Protein AF-A0A7X7LEW5-F1 (afdb_monomer_lite)

Secondary structure (DSSP, 8-state):
--HHHHHHHHHHHHHHHHHHHHHHHHHTT-S-HHHHHHHHHHHHHHHHHHHHHHHHHHHHHHTS---GGGHHHHHHHHHHHHHHHHHHHHHHHTTSS-----S---HHHHHHHHHHHHHHHHHTHHHHHHHHHHHHHHHHHTTT-----SSSSSHHHHHHHHTTS----

Structure (mmCIF, N/CA/C/O backbone):
data_AF-A0A7X7LEW5-F1
#
_entry.id   AF-A0A7X7LEW5-F1
#
loop_
_atom_site.group_PDB
_atom_site.id
_atom_site.type_symbol
_atom_site.label_atom_id
_atom_site.label_alt_id
_atom_site.label_comp_id
_atom_site.label_asym_id
_atom_site.label_entity_id
_atom_site.label_seq_id
_atom_site.pdbx_PDB_ins_code
_atom_site.Cartn_x
_atom_site.Cartn_y
_atom_site.Cartn_z
_atom_site.occupancy
_atom_site.B_iso_or_equiv
_atom_site.auth_seq_id
_atom_site.auth_comp_id
_atom_site.auth_asym_id
_atom_site.auth_atom_id
_atom_site.pdbx_PDB_model_num
ATOM 1 N N . MET A 1 1 ? -18.446 -14.745 22.304 1.00 56.78 1 MET A N 1
ATOM 2 C CA . MET A 1 1 ? -17.136 -14.182 21.906 1.00 56.78 1 MET A CA 1
ATOM 3 C C . MET A 1 1 ? -17.377 -12.749 21.447 1.00 56.78 1 MET A C 1
ATOM 5 O O . MET A 1 1 ? -18.235 -12.541 20.600 1.00 56.78 1 MET A O 1
ATOM 9 N N . ASN A 1 2 ? -16.754 -11.757 22.087 1.00 74.00 2 ASN A N 1
ATOM 10 C CA . ASN A 1 2 ? -17.111 -10.347 21.893 1.00 74.00 2 ASN A CA 1
ATOM 11 C C . ASN A 1 2 ? -16.768 -9.880 20.469 1.00 74.00 2 ASN A C 1
ATOM 13 O O . ASN A 1 2 ? -15.662 -10.113 19.989 1.00 74.00 2 ASN A O 1
ATOM 17 N N . CYS A 1 3 ? -17.701 -9.183 19.813 1.00 68.12 3 CYS A N 1
ATOM 18 C CA . CYS A 1 3 ? -17.561 -8.657 18.446 1.00 68.12 3 CYS A CA 1
ATOM 19 C C . CYS A 1 3 ? -16.268 -7.828 18.255 1.00 68.12 3 CYS A C 1
ATOM 21 O O . CYS A 1 3 ? -15.596 -7.922 17.231 1.00 68.12 3 CYS A O 1
ATOM 23 N N . LYS A 1 4 ? -15.842 -7.110 19.304 1.00 69.38 4 LYS A N 1
ATOM 24 C CA . LYS A 1 4 ? -14.561 -6.383 19.372 1.00 69.38 4 LYS A CA 1
ATOM 25 C C . LYS A 1 4 ? -13.341 -7.305 19.229 1.00 69.38 4 LYS A C 1
ATOM 27 O O . LYS A 1 4 ? -12.418 -7.004 18.479 1.00 69.38 4 LYS A O 1
ATOM 32 N N . THR A 1 5 ? -13.346 -8.438 19.930 1.00 74.06 5 THR A N 1
ATOM 33 C CA . THR A 1 5 ? -12.256 -9.424 19.917 1.00 74.06 5 THR A CA 1
ATOM 34 C C . THR A 1 5 ? -12.148 -10.107 18.555 1.00 74.06 5 THR A C 1
ATOM 36 O O . THR A 1 5 ? -11.042 -10.352 18.088 1.00 74.06 5 THR A O 1
ATOM 39 N N . PHE A 1 6 ? -13.278 -10.346 17.880 1.00 80.25 6 PHE A N 1
ATOM 40 C CA . PHE A 1 6 ? -13.295 -10.905 16.525 1.00 80.25 6 PHE A CA 1
ATOM 41 C C . PHE A 1 6 ? -12.597 -9.985 15.510 1.00 80.25 6 PHE A C 1
ATOM 43 O O . PHE A 1 6 ? -11.748 -10.447 14.755 1.00 80.25 6 PHE A O 1
ATOM 50 N N . VAL A 1 7 ? -12.880 -8.676 15.539 1.00 78.44 7 VAL A N 1
ATOM 51 C CA . VAL A 1 7 ? -12.219 -7.702 14.644 1.00 78.44 7 VAL A CA 1
ATOM 52 C C . VAL A 1 7 ? -10.735 -7.579 14.939 1.00 78.44 7 VAL A C 1
ATOM 54 O O . VAL A 1 7 ? -9.936 -7.558 14.008 1.00 78.44 7 VAL A O 1
ATOM 57 N N . GLY A 1 8 ? -10.356 -7.520 16.218 1.00 78.88 8 GLY A N 1
ATOM 58 C CA . GLY A 1 8 ? -8.947 -7.457 16.604 1.00 78.88 8 GLY A CA 1
ATOM 59 C C . GLY A 1 8 ? -8.156 -8.665 16.096 1.00 78.88 8 GLY A C 1
ATOM 60 O O . GLY A 1 8 ? -7.100 -8.496 15.489 1.00 78.88 8 GLY A O 1
ATOM 61 N N . ILE A 1 9 ? -8.700 -9.876 16.272 1.00 83.12 9 ILE A N 1
ATOM 62 C CA . ILE A 1 9 ? -8.096 -11.115 15.763 1.00 83.12 9 ILE A CA 1
ATOM 63 C C . ILE A 1 9 ? -8.029 -11.096 14.232 1.00 83.12 9 ILE A C 1
ATOM 65 O O . ILE A 1 9 ? -6.986 -11.413 13.668 1.00 83.12 9 ILE A O 1
ATOM 69 N N . TYR A 1 10 ? -9.100 -10.677 13.554 1.00 84.81 10 TYR A N 1
ATOM 70 C CA . TYR A 1 10 ? -9.131 -10.579 12.095 1.00 84.81 10 TYR A CA 1
ATOM 71 C C . TYR A 1 10 ? -8.048 -9.632 11.552 1.00 84.81 10 TYR A C 1
ATOM 73 O O . TYR A 1 10 ? -7.297 -10.017 10.660 1.00 84.81 10 TYR A O 1
ATOM 81 N N . LEU A 1 11 ? -7.901 -8.428 12.118 1.00 81.38 11 LEU A N 1
ATOM 82 C CA . LEU A 1 11 ? -6.873 -7.471 11.691 1.00 81.38 11 LEU A CA 1
ATOM 83 C C . LEU A 1 11 ? -5.451 -8.002 11.926 1.00 81.38 11 LEU A C 1
ATOM 85 O O . LEU A 1 11 ? -4.580 -7.794 11.082 1.00 81.38 11 LEU A O 1
ATOM 89 N N . LEU A 1 12 ? -5.220 -8.716 13.034 1.00 82.31 12 LEU A N 1
ATOM 90 C CA . LEU A 1 12 ? -3.938 -9.378 13.292 1.00 82.31 12 LEU A CA 1
ATOM 91 C C . LEU A 1 12 ? -3.641 -10.473 12.266 1.00 82.31 12 LEU A C 1
ATOM 93 O O . LEU A 1 12 ? -2.532 -10.514 11.740 1.00 82.31 12 LEU A O 1
ATOM 97 N N . ILE A 1 13 ? -4.624 -11.321 11.946 1.00 86.88 13 ILE A N 1
ATOM 98 C CA . ILE A 1 13 ? -4.485 -12.366 10.921 1.00 86.88 13 ILE A CA 1
ATOM 99 C C . ILE A 1 13 ? -4.171 -11.741 9.560 1.00 86.88 13 ILE A C 1
ATOM 101 O O . ILE A 1 13 ? -3.294 -12.230 8.855 1.00 86.88 13 ILE A O 1
ATOM 105 N N . VAL A 1 14 ? -4.839 -10.642 9.205 1.00 84.81 14 VAL A N 1
ATOM 106 C CA . VAL A 1 14 ? -4.620 -9.934 7.938 1.00 84.81 14 VAL A CA 1
ATOM 107 C C . VAL A 1 14 ? -3.213 -9.332 7.859 1.00 84.81 14 VAL A C 1
ATOM 109 O O . VAL A 1 14 ? -2.540 -9.511 6.847 1.00 84.81 14 VAL A O 1
ATOM 112 N N . ILE A 1 15 ? -2.718 -8.688 8.924 1.00 83.81 15 ILE A N 1
ATOM 113 C CA . ILE A 1 15 ? -1.322 -8.211 8.982 1.00 83.81 15 ILE A CA 1
ATOM 114 C C . ILE A 1 15 ? -0.336 -9.367 8.858 1.00 83.81 15 ILE A C 1
ATOM 116 O O . ILE A 1 15 ? 0.647 -9.263 8.128 1.00 83.81 15 ILE A O 1
ATOM 120 N N . LEU A 1 16 ? -0.600 -10.468 9.559 1.00 85.69 16 LEU A N 1
ATOM 121 C CA . LEU A 1 16 ? 0.282 -11.624 9.558 1.00 85.69 16 LEU A CA 1
ATOM 122 C C . LEU A 1 16 ? 0.327 -12.246 8.158 1.00 85.69 16 LEU A C 1
ATOM 124 O O . LEU A 1 16 ? 1.408 -12.539 7.659 1.00 85.69 16 LEU A O 1
ATOM 128 N N . LEU A 1 17 ? -0.817 -12.333 7.477 1.00 87.50 17 LEU A N 1
ATOM 129 C CA . LEU A 1 17 ? -0.909 -12.759 6.084 1.00 87.50 17 LEU A CA 1
ATOM 130 C C . LEU A 1 17 ? -0.122 -11.822 5.157 1.00 87.50 17 LEU A C 1
ATOM 132 O O . LEU A 1 17 ? 0.670 -12.304 4.350 1.00 87.50 17 LEU A O 1
ATOM 136 N N . PHE A 1 18 ? -0.253 -10.500 5.304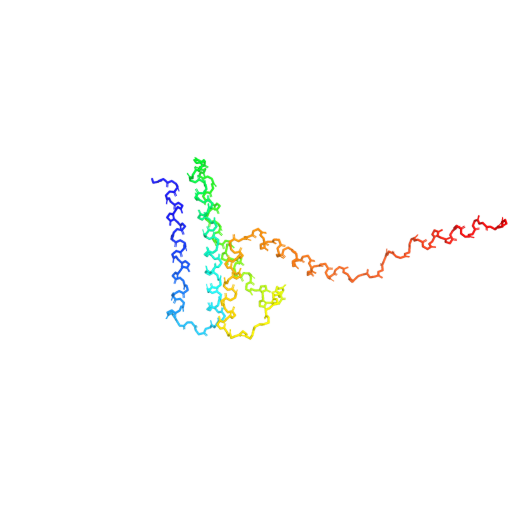 1.00 84.94 18 PHE A N 1
ATOM 137 C CA . PHE A 1 18 ? 0.519 -9.546 4.498 1.00 84.94 18 PHE A CA 1
ATOM 138 C C . PHE A 1 18 ? 2.022 -9.562 4.780 1.00 84.94 18 PHE A C 1
ATOM 140 O O . PHE A 1 18 ? 2.788 -9.235 3.881 1.00 84.94 18 PHE A O 1
ATOM 147 N N . CYS A 1 19 ? 2.464 -9.969 5.971 1.00 84.94 19 CYS A N 1
ATOM 148 C CA . CYS A 1 19 ? 3.878 -10.233 6.244 1.00 84.94 19 CYS A CA 1
ATOM 149 C C . CYS A 1 19 ? 4.343 -11.582 5.673 1.00 84.94 19 CYS A C 1
ATOM 151 O O . CYS A 1 19 ? 5.469 -11.682 5.193 1.00 84.94 19 CYS A O 1
ATOM 153 N N . LEU A 1 20 ? 3.497 -12.618 5.697 1.00 87.12 20 LEU A N 1
ATOM 154 C CA . LEU A 1 20 ? 3.856 -13.951 5.205 1.00 87.12 20 LEU A CA 1
ATOM 155 C C . LEU A 1 20 ? 3.938 -14.023 3.680 1.00 87.12 20 LEU A C 1
ATOM 157 O O . LEU A 1 20 ? 4.850 -14.660 3.166 1.00 87.12 20 LEU A O 1
ATOM 161 N N . VAL A 1 21 ? 3.035 -13.365 2.948 1.00 87.50 21 VAL A N 1
ATOM 162 C CA . VAL A 1 21 ? 3.029 -13.353 1.472 1.00 87.50 21 VAL A CA 1
ATOM 163 C C . VAL A 1 21 ? 4.382 -12.935 0.862 1.00 87.50 21 VAL A C 1
ATOM 165 O O . VAL A 1 21 ? 4.920 -13.704 0.067 1.00 87.50 21 VAL A O 1
ATOM 168 N N . PRO A 1 22 ? 4.993 -11.786 1.214 1.00 84.69 22 PRO A N 1
ATOM 169 C CA . PRO A 1 22 ? 6.273 -11.371 0.641 1.00 84.69 22 PRO A CA 1
ATOM 170 C C . PRO A 1 22 ? 7.438 -12.285 1.051 1.00 84.69 22 PRO A C 1
ATOM 172 O O . PRO A 1 22 ? 8.356 -12.489 0.256 1.00 84.69 22 PRO A O 1
ATOM 175 N N . VAL A 1 23 ? 7.393 -12.872 2.253 1.00 86.12 23 VAL A N 1
ATOM 176 C CA . VAL A 1 23 ? 8.382 -13.865 2.713 1.00 86.12 23 VAL A CA 1
ATOM 177 C C . VAL A 1 23 ? 8.246 -15.171 1.927 1.00 86.12 23 VAL A C 1
ATOM 179 O O . VAL A 1 23 ? 9.243 -15.745 1.497 1.00 86.12 23 VAL A O 1
ATOM 182 N N . PHE A 1 24 ? 7.017 -15.615 1.673 1.00 88.25 24 PHE A N 1
ATOM 183 C CA . PHE A 1 24 ? 6.734 -16.799 0.870 1.00 88.25 24 PHE A CA 1
ATOM 184 C C . PHE A 1 24 ? 7.154 -16.612 -0.592 1.00 88.25 24 PHE A C 1
ATOM 186 O O . PHE A 1 24 ? 7.756 -17.509 -1.179 1.00 88.25 24 PHE A O 1
ATOM 193 N N . VAL A 1 25 ? 6.894 -15.437 -1.169 1.00 85.75 25 VAL A N 1
ATOM 194 C CA . VAL A 1 25 ? 7.343 -15.071 -2.522 1.00 85.75 25 VAL A CA 1
ATOM 195 C C . VAL A 1 25 ? 8.869 -15.040 -2.609 1.00 85.75 25 VAL A C 1
ATOM 197 O O . VAL A 1 25 ? 9.429 -15.503 -3.599 1.00 85.75 25 VAL A O 1
ATOM 200 N N . PHE A 1 26 ? 9.544 -14.545 -1.566 1.00 83.06 26 PHE A N 1
ATOM 201 C CA . PHE A 1 26 ? 11.003 -14.578 -1.475 1.00 83.06 26 PHE A CA 1
ATOM 202 C C . PHE A 1 26 ? 11.543 -16.017 -1.434 1.00 83.06 26 PHE A C 1
ATOM 204 O O . PHE A 1 26 ? 12.534 -16.317 -2.092 1.00 83.06 26 PHE A O 1
ATOM 211 N N . TYR A 1 27 ? 10.873 -16.916 -0.708 1.00 85.50 27 TYR A N 1
ATOM 212 C CA . TYR A 1 27 ? 11.271 -18.323 -0.612 1.00 85.50 27 TYR A CA 1
ATOM 213 C C . TYR A 1 27 ? 10.967 -19.132 -1.883 1.00 85.50 27 TYR A C 1
ATOM 215 O O . TYR A 1 27 ? 11.751 -19.990 -2.270 1.00 85.50 27 TYR A O 1
ATOM 223 N N . SER A 1 28 ? 9.849 -18.846 -2.555 1.00 82.19 28 SER A N 1
ATOM 224 C CA . SER A 1 28 ? 9.371 -19.608 -3.721 1.00 82.19 28 SER A CA 1
ATOM 225 C C . SER A 1 28 ? 10.130 -19.312 -5.020 1.00 82.19 28 SER A C 1
ATOM 227 O O . SER A 1 28 ? 9.760 -19.855 -6.054 1.00 82.19 28 SER A O 1
ATOM 229 N N . TYR A 1 29 ? 11.155 -18.451 -4.977 1.00 76.44 29 TYR A N 1
ATOM 230 C CA . TYR A 1 29 ? 12.023 -18.094 -6.105 1.00 76.44 29 TYR A CA 1
ATOM 231 C C . TYR A 1 29 ? 11.244 -17.837 -7.410 1.00 76.44 29 TYR A C 1
ATOM 233 O O . TYR A 1 29 ? 11.413 -18.516 -8.417 1.00 76.44 29 TYR A O 1
ATOM 241 N N . ILE A 1 30 ? 10.324 -16.867 -7.376 1.00 78.75 30 ILE A N 1
ATOM 242 C CA . ILE A 1 30 ? 9.568 -16.469 -8.571 1.00 78.75 30 ILE A CA 1
ATOM 243 C C . ILE A 1 30 ? 10.513 -15.743 -9.542 1.00 78.75 30 ILE A C 1
ATOM 245 O O . ILE A 1 30 ? 10.955 -14.629 -9.246 1.00 78.75 30 ILE A O 1
ATOM 249 N N . ASP A 1 31 ? 10.758 -16.343 -10.713 1.00 80.00 31 ASP A N 1
ATOM 250 C CA . ASP A 1 31 ? 11.633 -15.792 -11.767 1.00 80.00 31 ASP A CA 1
ATOM 251 C C . ASP A 1 31 ? 11.102 -14.481 -12.381 1.00 80.00 31 ASP A C 1
ATOM 253 O O . ASP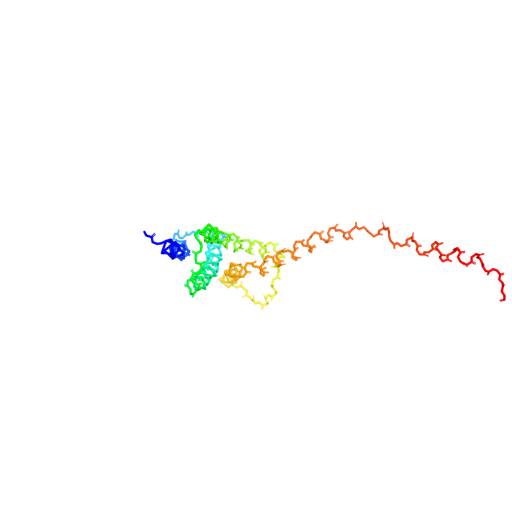 A 1 31 ? 11.857 -13.672 -12.913 1.00 80.00 31 ASP A O 1
ATOM 257 N N . ASN A 1 32 ? 9.790 -14.232 -12.293 1.00 85.19 32 ASN A N 1
ATOM 258 C CA . ASN A 1 32 ? 9.156 -13.035 -12.850 1.00 85.19 32 ASN A CA 1
ATOM 259 C C . ASN A 1 32 ? 9.277 -11.819 -11.912 1.00 85.19 32 ASN A C 1
ATOM 261 O O . ASN A 1 32 ? 8.513 -11.676 -10.950 1.00 85.19 32 ASN A O 1
ATOM 265 N N . ASP A 1 33 ? 10.163 -10.881 -12.256 1.00 83.69 33 ASP A N 1
ATOM 266 C CA . ASP A 1 33 ? 10.419 -9.651 -11.489 1.00 83.69 33 ASP A CA 1
ATOM 267 C C . ASP A 1 33 ? 9.176 -8.761 -11.293 1.00 83.69 33 ASP A C 1
ATOM 269 O O . ASP A 1 33 ? 8.988 -8.172 -10.222 1.00 83.69 33 ASP A O 1
ATOM 273 N N . LEU A 1 34 ? 8.296 -8.683 -12.299 1.00 83.75 34 LEU A N 1
ATOM 274 C CA . LEU A 1 34 ? 7.046 -7.913 -12.222 1.00 83.75 34 LEU A CA 1
ATOM 275 C C . LEU A 1 34 ? 6.090 -8.490 -11.178 1.00 83.75 34 LEU A C 1
ATOM 277 O O . LEU A 1 34 ? 5.565 -7.762 -10.338 1.00 83.75 34 LEU A O 1
ATOM 281 N N . VAL A 1 35 ? 5.900 -9.810 -11.205 1.00 85.94 35 VAL A N 1
ATOM 282 C CA . VAL A 1 35 ? 5.017 -10.523 -10.274 1.00 85.94 35 VAL A CA 1
ATOM 283 C C . VAL A 1 35 ? 5.540 -10.369 -8.851 1.00 85.94 35 VAL A C 1
ATOM 285 O O . VAL A 1 35 ? 4.784 -10.029 -7.942 1.00 85.94 35 VAL A O 1
ATOM 288 N N . ARG A 1 36 ? 6.855 -10.526 -8.666 1.00 85.81 36 ARG A N 1
ATOM 289 C CA . ARG A 1 36 ? 7.513 -10.315 -7.374 1.00 85.81 36 ARG A CA 1
ATOM 290 C C . ARG A 1 36 ? 7.285 -8.892 -6.846 1.00 85.81 36 ARG A C 1
ATOM 292 O O . ARG A 1 36 ? 6.936 -8.718 -5.680 1.00 85.81 36 ARG A O 1
ATOM 299 N N . THR A 1 37 ? 7.410 -7.883 -7.707 1.00 86.31 37 THR A N 1
ATOM 300 C CA . THR A 1 37 ? 7.182 -6.475 -7.342 1.00 86.31 37 THR A CA 1
ATOM 301 C C . THR A 1 37 ? 5.721 -6.206 -6.975 1.00 86.31 37 THR A C 1
ATOM 303 O O . THR A 1 37 ? 5.462 -5.572 -5.955 1.00 86.31 37 THR A O 1
ATOM 306 N N . LEU A 1 38 ? 4.762 -6.741 -7.736 1.00 88.25 38 LEU A N 1
ATOM 307 C CA . LEU A 1 38 ? 3.327 -6.626 -7.449 1.00 88.25 38 LEU A CA 1
ATOM 308 C C . LEU A 1 38 ? 2.966 -7.176 -6.065 1.00 88.25 38 LEU A C 1
ATOM 310 O O . LEU A 1 38 ? 2.213 -6.535 -5.332 1.00 88.25 38 LEU A O 1
ATOM 314 N N . PHE A 1 39 ? 3.535 -8.321 -5.676 1.00 89.19 39 PHE A N 1
ATOM 315 C CA . PHE A 1 39 ? 3.320 -8.877 -4.340 1.00 89.19 39 PHE A CA 1
ATOM 316 C C . PHE A 1 39 ? 3.902 -7.991 -3.235 1.00 89.19 39 PHE A C 1
ATOM 318 O O . PHE A 1 39 ? 3.228 -7.766 -2.230 1.00 89.19 39 PHE A O 1
ATOM 325 N N . TYR A 1 40 ? 5.112 -7.449 -3.412 1.00 88.44 40 TYR A N 1
ATOM 326 C CA . TYR A 1 40 ? 5.716 -6.555 -2.418 1.00 88.44 40 TYR A CA 1
ATOM 327 C C . TYR A 1 40 ? 4.937 -5.247 -2.251 1.00 88.44 40 TYR A C 1
ATOM 329 O O . TYR A 1 40 ? 4.648 -4.842 -1.124 1.00 88.44 40 TYR A O 1
ATOM 337 N N . VAL A 1 41 ? 4.551 -4.617 -3.360 1.00 90.62 41 VAL A N 1
ATOM 338 C CA . VAL A 1 41 ? 3.784 -3.364 -3.375 1.00 90.62 41 VAL A CA 1
ATOM 339 C C . VAL A 1 41 ? 2.367 -3.583 -2.833 1.00 90.62 41 VAL A C 1
ATOM 341 O O . VAL A 1 41 ? 1.872 -2.793 -2.029 1.00 90.62 41 VAL A O 1
ATOM 344 N N . GLY A 1 42 ? 1.704 -4.673 -3.228 1.00 89.38 42 GLY A N 1
ATOM 345 C CA . GLY A 1 42 ? 0.381 -5.022 -2.712 1.00 89.38 42 GLY A CA 1
ATOM 346 C C . GLY A 1 42 ? 0.403 -5.279 -1.204 1.00 89.38 42 GLY A C 1
ATOM 347 O O . GLY A 1 42 ? -0.452 -4.769 -0.477 1.00 89.38 42 GLY A O 1
ATOM 348 N N . ALA A 1 43 ? 1.417 -6.002 -0.715 1.00 89.31 43 ALA A N 1
ATOM 349 C CA . ALA A 1 43 ? 1.611 -6.237 0.712 1.00 89.31 43 ALA A CA 1
ATOM 350 C C . ALA A 1 43 ? 1.871 -4.929 1.476 1.00 89.31 43 ALA A C 1
ATOM 352 O O . ALA A 1 43 ? 1.252 -4.701 2.515 1.00 89.31 43 ALA A O 1
ATOM 353 N N . SER A 1 44 ? 2.719 -4.032 0.960 1.00 89.94 44 SER A N 1
ATOM 354 C CA . SER A 1 44 ? 2.998 -2.757 1.629 1.00 89.94 44 SER A CA 1
ATOM 355 C C . SER A 1 44 ? 1.769 -1.839 1.683 1.00 89.94 44 SER A C 1
ATOM 357 O O . SER A 1 44 ? 1.516 -1.224 2.724 1.00 89.94 44 SER A O 1
ATOM 359 N N . GLY A 1 45 ? 0.951 -1.806 0.624 1.00 88.62 45 GLY A N 1
ATOM 360 C CA . GLY A 1 45 ? -0.340 -1.109 0.615 1.00 88.6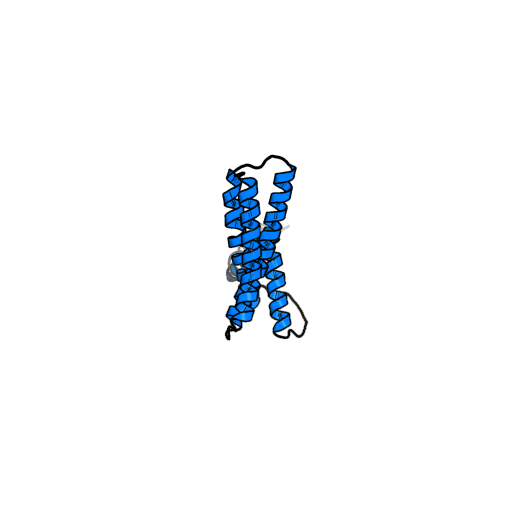2 45 GLY A CA 1
ATOM 361 C C . GLY A 1 45 ? -1.340 -1.685 1.619 1.00 88.62 45 GLY A C 1
ATOM 362 O O . GLY A 1 45 ? -1.947 -0.941 2.398 1.00 88.62 45 GLY A O 1
ATOM 363 N N . GLY A 1 46 ? -1.440 -3.016 1.688 1.00 86.94 46 GLY A N 1
ATOM 364 C CA . GLY A 1 46 ? -2.248 -3.721 2.686 1.00 86.94 46 GLY A CA 1
ATOM 365 C C . GLY A 1 46 ? -1.822 -3.412 4.126 1.00 86.94 46 GLY A C 1
ATOM 366 O O . GLY A 1 46 ? -2.673 -3.153 4.985 1.00 86.94 46 GLY A O 1
ATOM 367 N N . ILE A 1 47 ? -0.513 -3.350 4.394 1.00 88.19 47 ILE A N 1
ATOM 368 C CA . ILE A 1 47 ? 0.031 -2.971 5.708 1.00 88.19 47 ILE A CA 1
ATOM 369 C C . ILE A 1 47 ? -0.370 -1.532 6.060 1.00 88.19 47 ILE A C 1
ATOM 371 O O . ILE A 1 47 ? -0.895 -1.305 7.151 1.00 88.19 47 ILE A O 1
ATOM 375 N N . GLY A 1 48 ? -0.206 -0.572 5.143 1.00 84.69 48 GLY A N 1
ATOM 376 C CA . GLY A 1 48 ? -0.588 0.829 5.374 1.00 84.69 48 GLY A CA 1
ATOM 377 C C . GLY A 1 48 ? -2.065 0.994 5.746 1.00 84.69 48 GLY A C 1
ATOM 378 O O . GLY A 1 48 ? -2.402 1.669 6.724 1.00 84.69 48 GLY A O 1
ATOM 379 N N . GLY A 1 49 ? -2.950 0.299 5.028 1.00 82.12 49 GLY A N 1
ATOM 380 C CA . GLY A 1 49 ? -4.385 0.280 5.322 1.00 82.12 49 GLY A CA 1
ATOM 381 C C . GLY A 1 49 ? -4.750 -0.418 6.631 1.00 82.12 49 GLY A C 1
ATOM 382 O O . GLY A 1 49 ? -5.668 0.005 7.347 1.00 82.12 49 GLY A O 1
ATOM 383 N N . THR A 1 50 ? -4.012 -1.469 6.993 1.00 83.81 50 THR A N 1
ATOM 384 C CA . THR A 1 50 ? -4.245 -2.179 8.255 1.00 83.81 50 THR A CA 1
ATOM 385 C C . THR A 1 50 ? -3.794 -1.341 9.451 1.00 83.81 50 THR A C 1
ATOM 387 O O . THR A 1 50 ? -4.520 -1.266 10.441 1.00 83.81 50 THR A O 1
ATOM 390 N N . VAL A 1 51 ? -2.680 -0.607 9.347 1.00 84.75 51 VAL A N 1
ATOM 391 C CA . VAL A 1 51 ? -2.243 0.359 10.375 1.00 84.75 51 VAL A CA 1
ATOM 392 C C . VAL A 1 51 ? -3.305 1.438 10.601 1.00 84.75 51 VAL A C 1
ATOM 394 O O . VAL A 1 51 ? -3.640 1.753 11.745 1.00 84.75 51 VAL A O 1
ATOM 397 N N . TYR A 1 52 ? -3.899 1.967 9.527 1.00 81.38 52 TYR A N 1
ATOM 398 C CA . TYR A 1 52 ? -5.012 2.911 9.646 1.00 81.38 52 TYR A CA 1
ATOM 399 C C . TYR A 1 52 ? -6.225 2.277 10.351 1.00 81.38 52 TYR A C 1
ATOM 401 O O . TYR A 1 52 ? -6.848 2.891 11.220 1.00 81.38 52 TYR A O 1
ATOM 409 N N . SER A 1 53 ? -6.546 1.028 10.011 1.00 78.31 53 SER A N 1
ATOM 410 C CA . SER A 1 53 ? -7.652 0.284 10.621 1.00 78.31 53 SER A CA 1
ATOM 411 C C . SER A 1 53 ? -7.421 0.044 12.118 1.00 78.31 53 SER A C 1
ATOM 413 O O . SER A 1 53 ? -8.336 0.243 12.914 1.00 78.31 53 SER A O 1
ATOM 415 N N . ILE A 1 54 ? -6.191 -0.276 12.530 1.00 79.12 54 ILE A N 1
ATOM 416 C CA . ILE A 1 54 ? -5.810 -0.391 13.946 1.00 79.12 54 ILE A CA 1
ATOM 417 C C . ILE A 1 54 ? -5.989 0.947 14.666 1.00 79.12 54 ILE A C 1
ATOM 419 O O . ILE A 1 54 ? -6.543 0.982 15.764 1.00 79.12 54 ILE A O 1
ATOM 423 N N . ARG A 1 55 ? -5.579 2.060 14.045 1.00 77.75 55 ARG A N 1
ATOM 424 C CA . ARG A 1 55 ? -5.762 3.400 14.620 1.00 77.75 55 ARG A CA 1
ATOM 425 C C . ARG A 1 55 ? -7.241 3.717 14.864 1.00 77.75 55 ARG A C 1
ATOM 427 O O . ARG A 1 55 ? -7.584 4.199 15.943 1.00 77.75 55 ARG A O 1
ATOM 434 N N . GLY A 1 56 ? -8.111 3.415 13.898 1.00 70.19 56 GLY A N 1
ATOM 435 C CA . GLY A 1 56 ? -9.563 3.575 14.046 1.00 70.19 56 GLY A CA 1
ATOM 436 C C . GLY A 1 56 ? -10.152 2.661 15.126 1.00 70.19 56 GLY A C 1
ATOM 437 O O . GLY A 1 56 ? -10.976 3.095 15.930 1.00 70.19 56 GLY A O 1
ATOM 438 N N . PHE A 1 57 ? -9.672 1.418 15.208 1.00 70.75 57 PHE A N 1
ATOM 439 C CA . PHE A 1 57 ? -10.090 0.466 16.235 1.00 70.75 57 PHE A CA 1
ATOM 440 C C . PHE A 1 57 ? -9.699 0.929 17.646 1.00 70.75 57 PHE A C 1
ATOM 442 O O . PHE A 1 57 ? -10.514 0.851 18.568 1.00 70.75 57 PHE A O 1
ATOM 449 N N . TYR A 1 58 ? -8.485 1.460 17.815 1.00 70.06 58 TYR A N 1
ATOM 450 C CA . TYR A 1 58 ? -8.002 1.996 19.088 1.00 70.06 58 TYR A CA 1
ATOM 451 C C . TYR A 1 58 ? -8.863 3.174 19.569 1.00 70.06 58 TYR A C 1
ATOM 453 O O . TYR A 1 58 ? -9.317 3.182 20.712 1.00 70.06 58 TYR A O 1
ATOM 461 N N . GLN A 1 59 ? -9.172 4.121 18.676 1.00 67.62 59 GLN A N 1
ATOM 462 C CA . GLN A 1 59 ? -10.033 5.266 18.995 1.00 67.62 59 GLN A CA 1
ATOM 463 C C . GLN A 1 59 ? -11.461 4.842 19.376 1.00 67.62 59 GLN A C 1
ATOM 465 O O . GLN A 1 59 ? -11.987 5.305 20.386 1.00 67.62 59 GLN A O 1
ATOM 470 N N . ASN A 1 60 ? -12.071 3.906 18.640 1.00 63.34 60 ASN A N 1
ATOM 471 C CA . ASN A 1 60 ? -13.419 3.413 18.956 1.00 63.34 60 ASN A CA 1
ATOM 472 C C . ASN A 1 60 ? -13.483 2.556 20.229 1.00 63.34 60 ASN A C 1
ATOM 474 O O . ASN A 1 60 ? -14.547 2.440 20.837 1.00 63.34 60 ASN A O 1
ATOM 478 N N . THR A 1 61 ? -12.376 1.927 20.625 1.00 60.62 61 THR A N 1
ATOM 479 C CA . THR A 1 61 ? -12.321 1.123 21.854 1.00 60.62 61 THR A CA 1
ATOM 480 C C . THR A 1 61 ? -12.180 2.011 23.089 1.00 60.62 61 THR A C 1
ATOM 482 O O . THR A 1 61 ? -12.808 1.717 24.101 1.00 60.62 61 THR A O 1
ATOM 485 N N . GLY A 1 62 ? -11.442 3.123 22.986 1.00 58.38 62 GLY A N 1
ATOM 486 C CA . GLY A 1 62 ? -11.320 4.118 24.058 1.00 58.38 62 GLY A CA 1
ATOM 487 C C . GLY A 1 62 ? -12.562 4.995 24.272 1.00 58.38 62 GLY A C 1
ATOM 488 O O . GLY A 1 62 ? -12.707 5.568 25.344 1.00 58.38 62 GLY A O 1
ATOM 489 N N . GLY A 1 63 ? -13.461 5.091 23.284 1.00 58.53 63 GLY A N 1
ATOM 490 C CA . GLY A 1 63 ? -14.676 5.925 23.337 1.00 58.53 63 GLY A CA 1
ATOM 491 C C . GLY A 1 63 ? -16.004 5.178 23.545 1.00 58.53 63 GLY A C 1
ATOM 492 O O . GLY A 1 63 ? -17.054 5.751 23.274 1.00 58.53 63 GLY A O 1
ATOM 493 N N . GLU A 1 64 ? -15.975 3.893 23.924 1.00 56.47 64 GLU A N 1
ATOM 494 C CA . GLU A 1 64 ? -17.130 3.020 24.255 1.00 56.47 64 GLU A CA 1
ATOM 495 C C . GLU A 1 64 ? -18.261 2.854 23.207 1.00 56.47 64 GLU A C 1
ATOM 497 O O . GLU A 1 64 ? -19.183 2.065 23.399 1.00 56.47 64 GLU A O 1
ATOM 502 N N . THR A 1 65 ? -18.174 3.474 22.032 1.00 57.28 65 THR A N 1
ATOM 503 C CA . THR A 1 65 ? -19.232 3.516 21.001 1.00 57.28 65 THR A CA 1
ATOM 504 C C . THR A 1 65 ? -19.039 2.482 19.885 1.00 57.28 65 THR A C 1
ATOM 506 O O . THR A 1 65 ? -19.270 2.740 18.701 1.00 57.28 65 THR A O 1
ATOM 509 N N . PHE A 1 66 ? -18.619 1.265 20.234 1.00 57.62 66 PHE A N 1
ATOM 510 C CA . PHE A 1 66 ? -18.404 0.212 19.239 1.00 57.62 66 PHE A CA 1
ATOM 511 C C . PHE A 1 66 ? -19.739 -0.339 18.719 1.00 57.62 66 PHE A C 1
ATOM 513 O O . PHE A 1 66 ? -20.341 -1.229 19.320 1.00 57.62 66 PHE A O 1
ATOM 520 N N . LYS A 1 67 ? -20.205 0.184 17.581 1.00 61.22 67 LYS A N 1
ATOM 521 C CA . LYS A 1 67 ? -21.392 -0.335 16.894 1.00 61.22 67 LYS A CA 1
ATOM 522 C C . LYS A 1 67 ? -21.017 -1.547 16.026 1.00 61.22 67 LYS A C 1
ATOM 524 O O . LYS A 1 67 ? -20.128 -1.424 15.183 1.00 61.22 67 LYS A O 1
ATOM 529 N N . PRO A 1 68 ? -21.726 -2.687 16.136 1.00 61.00 68 PRO A N 1
ATOM 530 C CA . PRO A 1 68 ? -21.466 -3.875 15.314 1.00 61.00 68 PRO A CA 1
ATOM 531 C C . PRO A 1 68 ? -21.650 -3.627 13.808 1.00 61.00 68 PRO A C 1
ATOM 533 O O . PRO A 1 68 ? -21.084 -4.351 12.999 1.00 61.00 68 PRO A O 1
ATOM 536 N N . ASN A 1 69 ? -22.355 -2.564 13.409 1.00 67.06 69 ASN A N 1
ATOM 537 C CA . ASN A 1 69 ? -22.534 -2.208 11.998 1.00 67.06 69 ASN A CA 1
ATOM 538 C C . ASN A 1 69 ? -21.230 -1.774 11.292 1.00 67.06 69 ASN A C 1
ATOM 540 O O . ASN A 1 69 ? -21.165 -1.758 10.069 1.00 67.06 69 ASN A O 1
ATOM 544 N N . TRP A 1 70 ? -20.177 -1.434 12.045 1.00 69.25 70 TRP A N 1
ATOM 545 C CA . TRP A 1 70 ? -18.886 -1.023 11.478 1.00 69.25 70 TRP A CA 1
ATOM 546 C C . TRP A 1 70 ? -17.987 -2.204 11.086 1.00 69.25 70 TRP A C 1
ATOM 548 O O . TRP A 1 70 ? -16.965 -1.993 10.440 1.00 69.25 70 TRP A O 1
ATOM 558 N N . ILE A 1 71 ? -18.371 -3.445 11.418 1.00 68.25 71 ILE A N 1
ATOM 559 C CA . ILE A 1 71 ? -17.588 -4.658 11.124 1.00 68.25 71 ILE A CA 1
ATOM 560 C C . ILE A 1 71 ? -17.261 -4.790 9.639 1.00 68.25 71 ILE A C 1
ATOM 562 O O . ILE A 1 71 ? -16.122 -5.056 9.267 1.00 68.25 71 ILE A O 1
ATOM 566 N N . TRP A 1 72 ? -18.258 -4.536 8.791 1.00 73.19 72 TRP A N 1
ATOM 567 C CA . TRP A 1 72 ? -18.136 -4.661 7.346 1.00 73.19 72 TRP A CA 1
ATOM 568 C C . TRP A 1 72 ? -17.130 -3.662 6.795 1.00 73.19 72 TRP A C 1
ATOM 570 O O . TRP A 1 72 ? -16.299 -4.007 5.959 1.00 73.19 72 TRP A O 1
ATOM 580 N N . TRP A 1 73 ? -17.126 -2.446 7.336 1.00 73.00 73 TRP A N 1
ATOM 581 C CA . TRP A 1 73 ? -16.169 -1.424 6.940 1.00 73.00 73 TRP A CA 1
ATOM 582 C C . TRP A 1 73 ? -14.724 -1.818 7.267 1.00 73.00 73 TRP A C 1
ATOM 584 O O . TRP A 1 73 ? -13.834 -1.571 6.457 1.00 73.00 73 TRP A O 1
ATOM 594 N N . TYR A 1 74 ? -14.488 -2.491 8.400 1.00 70.94 74 TYR A N 1
ATOM 595 C CA . TYR A 1 74 ? -13.168 -3.029 8.751 1.00 70.94 74 TYR A CA 1
ATOM 596 C C . TYR A 1 74 ? -12.735 -4.211 7.875 1.00 70.94 74 TYR A C 1
ATOM 598 O O . TYR A 1 74 ? -11.538 -4.393 7.687 1.00 70.94 74 TYR A O 1
ATOM 606 N N . ILE A 1 75 ? -13.670 -4.992 7.327 1.00 74.75 75 ILE A N 1
ATOM 607 C CA . ILE A 1 75 ? -13.369 -6.129 6.437 1.00 74.75 75 ILE A CA 1
ATOM 608 C C . ILE A 1 75 ? -13.049 -5.660 5.015 1.00 74.75 75 ILE A C 1
ATOM 610 O O . ILE A 1 75 ? -12.128 -6.171 4.386 1.00 74.75 75 ILE A O 1
ATOM 614 N N . PHE A 1 76 ? -13.776 -4.668 4.497 1.00 78.75 76 PHE A N 1
ATOM 615 C CA . PHE A 1 76 ? -13.525 -4.155 3.148 1.00 78.75 76 PHE A CA 1
ATOM 616 C C . PHE A 1 76 ? -12.268 -3.276 3.071 1.00 78.75 76 PHE A C 1
ATOM 618 O O . PHE A 1 76 ? -11.627 -3.207 2.022 1.00 78.75 76 PHE A O 1
ATOM 625 N N . ARG A 1 77 ? -11.866 -2.630 4.176 1.00 79.38 77 ARG A N 1
ATOM 626 C CA . ARG A 1 77 ? -10.729 -1.692 4.199 1.00 79.38 77 ARG A CA 1
ATOM 627 C C . ARG A 1 77 ? -9.398 -2.292 3.726 1.00 79.38 77 ARG A C 1
ATOM 629 O O . ARG A 1 77 ? -8.765 -1.671 2.871 1.00 79.38 77 ARG A O 1
ATOM 636 N N . PRO A 1 78 ? -8.941 -3.452 4.240 1.00 78.81 78 PRO A N 1
ATOM 637 C CA . PRO A 1 78 ? -7.653 -4.022 3.862 1.00 78.81 78 PRO A CA 1
ATOM 638 C C . PRO A 1 78 ? -7.626 -4.403 2.384 1.00 78.81 78 PRO A C 1
ATOM 640 O O . PRO A 1 78 ? -6.632 -4.152 1.713 1.00 78.81 78 PRO A O 1
ATOM 643 N N . ILE A 1 79 ? -8.744 -4.914 1.858 1.00 82.12 79 ILE A N 1
ATOM 644 C CA . ILE A 1 79 ? -8.888 -5.273 0.442 1.00 82.12 79 ILE A CA 1
ATOM 645 C C . ILE A 1 79 ? -8.713 -4.029 -0.434 1.00 82.12 79 ILE A C 1
ATOM 647 O O . ILE A 1 79 ? -7.884 -4.023 -1.340 1.00 82.12 79 ILE A O 1
ATOM 651 N N . ILE A 1 80 ? -9.425 -2.945 -0.113 1.00 84.62 80 ILE A N 1
ATOM 652 C CA . ILE A 1 80 ? -9.318 -1.671 -0.844 1.00 84.62 80 ILE A CA 1
ATOM 653 C C . ILE A 1 80 ? -7.889 -1.109 -0.769 1.00 84.62 80 ILE A C 1
ATOM 655 O O . ILE A 1 80 ? -7.408 -0.520 -1.731 1.00 84.62 80 ILE A O 1
ATOM 659 N N . SER A 1 81 ? -7.192 -1.326 0.348 1.00 85.31 81 SER A N 1
ATOM 660 C CA . SER A 1 81 ? -5.829 -0.822 0.564 1.00 85.31 81 SER A CA 1
ATOM 661 C C . SER A 1 81 ? -4.767 -1.592 -0.229 1.00 85.31 81 SER A C 1
ATOM 663 O O . SER A 1 81 ? -3.785 -1.007 -0.681 1.00 85.31 81 SER A O 1
ATOM 665 N N . VAL A 1 82 ? -4.964 -2.896 -0.442 1.00 87.12 82 VAL A N 1
ATOM 666 C CA . VAL A 1 82 ? -4.123 -3.680 -1.361 1.00 87.12 82 VAL A CA 1
ATOM 667 C C . VAL A 1 82 ? -4.325 -3.194 -2.791 1.00 87.12 82 VAL A C 1
ATOM 669 O O . VAL A 1 82 ? -3.352 -2.945 -3.500 1.00 87.12 82 VAL A O 1
ATOM 672 N N . VAL A 1 83 ? -5.585 -3.015 -3.202 1.00 87.56 83 VAL A N 1
ATOM 673 C CA . VAL A 1 83 ? -5.923 -2.541 -4.551 1.00 87.56 83 VAL A CA 1
ATOM 674 C C . VAL A 1 83 ? -5.342 -1.151 -4.796 1.00 87.56 83 VAL A C 1
ATOM 676 O O . VAL A 1 83 ? -4.720 -0.937 -5.833 1.00 87.56 83 VAL A O 1
ATOM 679 N N . SER A 1 84 ? -5.470 -0.222 -3.842 1.00 86.62 84 SER A N 1
ATOM 680 C CA . SER A 1 84 ? -4.893 1.119 -3.983 1.00 86.62 84 SER A CA 1
ATOM 681 C C . SER A 1 84 ? -3.365 1.083 -4.064 1.00 86.62 84 SER A C 1
ATOM 683 O O . SER A 1 84 ? -2.793 1.788 -4.892 1.00 86.62 84 SER A O 1
ATOM 685 N N . GLY A 1 85 ? -2.700 0.226 -3.283 1.00 86.75 85 GLY A N 1
ATOM 686 C CA . GLY A 1 85 ? -1.251 0.028 -3.356 1.00 86.75 85 GLY A CA 1
ATOM 687 C C . GLY A 1 85 ? -0.783 -0.480 -4.723 1.00 86.75 85 GLY A C 1
ATOM 688 O O . GLY A 1 85 ? 0.140 0.081 -5.308 1.00 86.75 85 GLY A O 1
ATOM 689 N N . VAL A 1 86 ? -1.456 -1.492 -5.276 1.00 88.62 86 VAL A N 1
ATOM 690 C CA . VAL A 1 86 ? -1.170 -1.997 -6.632 1.00 88.62 86 VAL A CA 1
ATOM 691 C C . VAL A 1 86 ? -1.441 -0.924 -7.690 1.00 88.62 86 VAL A C 1
ATOM 693 O O . VAL A 1 86 ? -0.662 -0.763 -8.628 1.00 88.62 86 VAL A O 1
ATOM 696 N N . PHE A 1 87 ? -2.505 -0.141 -7.522 1.00 89.12 87 PHE A N 1
ATOM 697 C CA . PHE A 1 87 ? -2.856 0.919 -8.462 1.00 89.12 87 PHE A CA 1
ATOM 698 C C . PHE A 1 87 ? -1.799 2.031 -8.512 1.00 89.12 87 PHE A C 1
ATOM 700 O O . PHE A 1 87 ? -1.462 2.502 -9.595 1.00 89.12 87 PHE A O 1
ATOM 707 N N . VAL A 1 88 ? -1.198 2.396 -7.373 1.00 88.06 88 VAL A N 1
ATOM 708 C CA . VAL A 1 88 ? -0.051 3.324 -7.322 1.00 88.06 88 VAL A CA 1
ATOM 709 C C . VAL A 1 88 ? 1.094 2.848 -8.208 1.00 88.06 88 VAL A C 1
ATOM 711 O O . VAL A 1 88 ? 1.671 3.646 -8.942 1.00 88.06 88 VAL A O 1
ATOM 714 N N . TYR A 1 89 ? 1.421 1.556 -8.166 1.00 87.44 89 TYR A N 1
ATOM 715 C CA . TYR A 1 89 ? 2.483 1.004 -9.003 1.00 87.44 89 TYR A CA 1
ATOM 716 C C . TYR A 1 89 ? 2.173 1.173 -10.492 1.00 87.44 89 TYR A C 1
ATOM 718 O O . TYR A 1 89 ? 3.038 1.624 -11.239 1.00 87.44 89 TYR A O 1
ATOM 726 N N . PHE A 1 90 ? 0.930 0.924 -10.914 1.00 88.25 90 PHE A N 1
ATOM 727 C CA . PHE A 1 90 ? 0.522 1.168 -12.299 1.00 88.25 90 PHE A CA 1
ATOM 728 C C . PHE A 1 90 ? 0.558 2.644 -12.687 1.00 88.25 90 PHE A C 1
ATOM 730 O O . PHE A 1 90 ? 0.997 2.956 -13.788 1.00 88.25 90 PHE A O 1
ATOM 737 N N . LEU A 1 91 ? 0.162 3.558 -11.798 1.00 85.88 91 LEU A N 1
ATOM 738 C CA . LEU A 1 91 ? 0.227 4.995 -12.078 1.00 85.88 91 LEU A CA 1
ATOM 739 C C . LEU A 1 91 ? 1.666 5.476 -12.286 1.00 85.88 91 LEU A C 1
ATOM 741 O O . LEU A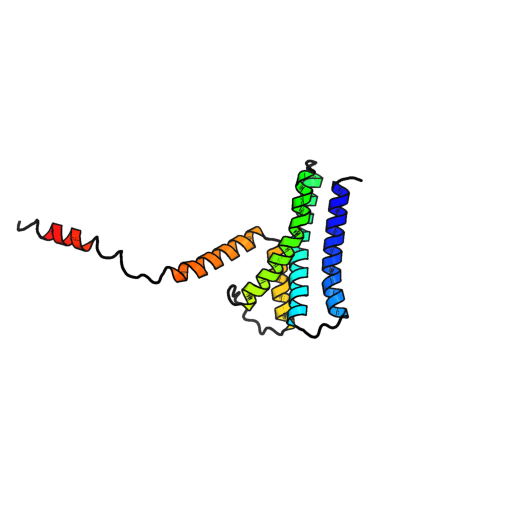 1 91 ? 1.911 6.307 -13.158 1.00 85.88 91 LEU A O 1
ATOM 745 N N . ILE A 1 92 ? 2.617 4.956 -11.508 1.00 85.56 92 ILE A N 1
ATOM 746 C CA . ILE A 1 92 ? 4.019 5.367 -11.615 1.00 85.56 92 ILE A CA 1
ATOM 747 C C . ILE A 1 92 ? 4.686 4.718 -12.829 1.00 85.56 92 ILE A C 1
ATOM 749 O O . ILE A 1 92 ? 5.329 5.409 -13.614 1.00 85.56 92 ILE A O 1
ATOM 753 N N . VAL A 1 93 ? 4.522 3.405 -13.013 1.00 82.44 93 VAL A N 1
ATOM 754 C CA . VAL A 1 93 ? 5.120 2.682 -14.149 1.00 82.44 93 VAL A CA 1
ATOM 755 C C . VAL A 1 93 ? 4.486 3.106 -15.475 1.00 82.44 93 VAL A C 1
ATOM 757 O O . VAL A 1 93 ? 5.185 3.216 -16.476 1.00 82.44 93 VAL A O 1
ATOM 760 N N . GLY A 1 94 ? 3.185 3.400 -15.482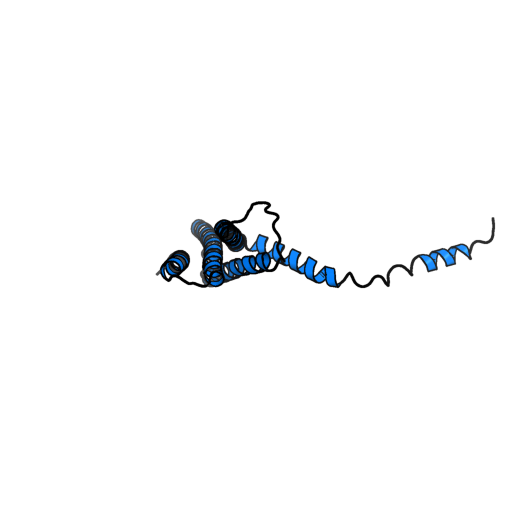 1.00 81.88 94 GLY A N 1
ATOM 761 C CA . GLY A 1 94 ? 2.468 3.935 -16.640 1.00 81.88 94 GLY A CA 1
ATOM 762 C C . GLY A 1 94 ? 2.761 5.409 -16.941 1.00 81.88 94 GLY A C 1
ATOM 763 O O . GLY A 1 94 ? 2.217 5.939 -17.902 1.00 81.88 94 GLY A O 1
ATOM 764 N N . GLY A 1 95 ? 3.584 6.089 -16.132 1.00 78.25 95 GLY A N 1
ATOM 765 C CA . GLY A 1 95 ? 3.992 7.482 -16.353 1.00 78.25 95 GLY A CA 1
ATOM 766 C C . GLY A 1 95 ? 2.943 8.540 -15.995 1.00 78.25 95 GLY A C 1
ATOM 767 O O . GLY A 1 95 ? 3.226 9.731 -16.090 1.00 78.25 95 GLY A O 1
ATOM 768 N N . LEU A 1 96 ? 1.759 8.131 -15.531 1.00 76.88 96 LEU A N 1
ATOM 769 C CA . LEU A 1 96 ? 0.664 9.034 -15.163 1.00 76.88 96 LEU A CA 1
ATOM 770 C C . LEU A 1 96 ? 0.943 9.795 -13.858 1.00 76.88 96 LEU A C 1
ATOM 772 O O . LEU A 1 96 ? 0.430 10.888 -13.629 1.00 76.88 96 LEU A O 1
ATOM 776 N N . MET A 1 97 ? 1.768 9.210 -12.990 1.00 74.19 97 MET A N 1
ATOM 777 C CA . MET A 1 97 ? 2.234 9.811 -11.748 1.00 74.19 97 MET A CA 1
ATOM 778 C C . MET A 1 97 ? 3.764 9.842 -11.747 1.00 74.19 97 MET A C 1
ATOM 780 O O . MET A 1 97 ? 4.419 8.939 -11.230 1.00 74.19 97 MET A O 1
ATOM 784 N N . SER A 1 98 ? 4.338 10.903 -12.318 1.00 67.94 98 SER A N 1
ATOM 785 C CA . SER A 1 98 ? 5.774 11.167 -12.217 1.00 67.94 98 SER A CA 1
ATOM 786 C C . SER A 1 98 ? 6.077 11.901 -10.913 1.00 67.94 98 SER A C 1
ATOM 788 O O . SER A 1 98 ? 5.561 12.989 -10.648 1.00 67.94 98 SER A O 1
ATOM 790 N N . ILE A 1 99 ? 6.901 11.286 -10.071 1.00 66.25 99 ILE A N 1
ATOM 791 C CA . ILE A 1 99 ? 7.508 11.940 -8.915 1.00 66.25 99 ILE A CA 1
ATOM 792 C C . ILE A 1 99 ? 8.966 12.154 -9.312 1.00 66.25 99 ILE A C 1
ATOM 794 O O . ILE A 1 99 ? 9.643 11.231 -9.762 1.00 66.25 99 ILE A O 1
ATOM 798 N N . SER A 1 100 ? 9.412 13.408 -9.249 1.00 53.81 100 SER A N 1
ATOM 799 C CA . SER A 1 100 ? 10.768 13.782 -9.640 1.00 53.81 100 SER A CA 1
ATOM 800 C C . SER A 1 100 ? 11.746 13.275 -8.584 1.00 53.81 100 SER A C 1
ATOM 802 O O . SER A 1 100 ? 11.930 13.900 -7.539 1.00 53.81 100 SER A O 1
ATOM 804 N N . ASN A 1 101 ? 12.358 12.117 -8.832 1.00 54.69 101 ASN A N 1
ATOM 805 C CA . ASN A 1 101 ? 13.461 11.612 -8.025 1.00 54.69 101 ASN A CA 1
ATOM 806 C C . ASN A 1 101 ? 14.695 11.445 -8.916 1.00 54.69 101 ASN A C 1
ATOM 808 O O . ASN A 1 101 ? 14.872 10.424 -9.573 1.00 54.69 101 ASN A O 1
ATOM 812 N N . ASN A 1 102 ? 15.570 12.453 -8.885 1.00 46.00 102 ASN A N 1
ATOM 813 C CA . ASN A 1 102 ? 16.917 12.438 -9.462 1.00 46.00 102 ASN A CA 1
ATOM 814 C C . ASN A 1 102 ? 17.855 11.542 -8.638 1.00 46.00 102 ASN A C 1
ATOM 816 O O . ASN A 1 102 ? 18.798 12.021 -8.014 1.00 46.00 102 ASN A O 1
ATOM 820 N N . THR A 1 103 ? 17.575 10.246 -8.547 1.00 48.56 103 THR A N 1
ATOM 821 C CA . THR A 1 103 ? 18.539 9.307 -7.966 1.00 48.56 103 THR A CA 1
ATOM 822 C C . THR A 1 103 ? 18.701 8.147 -8.915 1.00 48.56 103 THR A C 1
ATOM 824 O O . THR A 1 103 ? 17.688 7.540 -9.247 1.00 48.56 103 THR A O 1
ATOM 827 N N . ASP A 1 104 ? 19.936 7.834 -9.303 1.00 49.66 104 ASP A N 1
ATOM 828 C CA . ASP A 1 104 ? 20.288 6.615 -10.032 1.00 49.66 104 ASP A CA 1
ATOM 829 C C . ASP A 1 104 ? 19.651 5.409 -9.328 1.00 49.66 104 ASP A C 1
ATOM 831 O O . ASP A 1 104 ? 20.062 4.978 -8.245 1.00 49.66 104 ASP A O 1
ATOM 835 N N . VAL A 1 105 ? 18.530 4.942 -9.875 1.00 53.84 105 VAL A N 1
ATOM 836 C CA . VAL A 1 105 ? 17.685 3.929 -9.247 1.00 53.84 105 VAL A CA 1
ATOM 837 C C . VAL A 1 105 ? 18.143 2.561 -9.722 1.00 53.84 105 VAL A C 1
ATOM 839 O O . VAL A 1 105 ? 17.698 2.052 -10.744 1.00 53.84 105 VAL A O 1
ATOM 842 N N . THR A 1 106 ? 19.007 1.917 -8.939 1.00 61.19 106 THR A N 1
ATOM 843 C CA . THR A 1 106 ? 19.170 0.460 -9.007 1.00 61.19 106 THR A CA 1
ATOM 844 C C . THR A 1 106 ? 17.802 -0.206 -8.814 1.00 61.19 106 THR A C 1
ATOM 846 O O . THR A 1 106 ? 16.995 0.277 -8.015 1.00 61.19 106 THR A O 1
ATOM 849 N N . PHE A 1 107 ? 17.556 -1.348 -9.469 1.00 61.94 107 PHE A N 1
ATOM 850 C CA . PHE A 1 107 ? 16.305 -2.124 -9.380 1.00 61.94 107 PHE A CA 1
ATOM 851 C C . PHE A 1 107 ? 15.754 -2.240 -7.942 1.00 61.94 107 PHE A C 1
ATOM 853 O O . PHE A 1 107 ? 14.578 -1.988 -7.689 1.00 61.94 107 PHE A O 1
ATOM 860 N N . SER A 1 108 ? 16.632 -2.508 -6.969 1.00 67.69 108 SER A N 1
ATOM 861 C CA . SER A 1 108 ? 16.266 -2.628 -5.550 1.00 67.69 108 SER A CA 1
ATOM 862 C C . SER A 1 108 ? 15.707 -1.324 -4.949 1.00 67.69 108 SER A C 1
ATOM 864 O O . SER A 1 108 ? 14.731 -1.339 -4.202 1.00 67.69 108 SER A O 1
ATOM 866 N N . LYS A 1 109 ? 16.268 -0.169 -5.327 1.00 75.19 109 LYS A N 1
ATOM 867 C CA . LYS A 1 109 ? 15.846 1.158 -4.848 1.00 75.19 109 LYS A CA 1
ATOM 868 C C . LYS A 1 109 ? 14.488 1.563 -5.440 1.00 75.19 109 LYS A C 1
ATOM 870 O O . LYS A 1 109 ? 13.693 2.198 -4.751 1.00 75.19 109 LYS A O 1
ATOM 875 N N . GLY A 1 110 ? 14.205 1.142 -6.678 1.00 80.06 110 GLY A N 1
ATOM 876 C CA . GLY A 1 110 ? 12.906 1.326 -7.334 1.00 80.06 110 GLY A CA 1
ATOM 877 C C . GLY A 1 110 ? 11.779 0.561 -6.637 1.00 80.06 110 GLY A C 1
ATOM 878 O O . GLY A 1 110 ? 10.755 1.150 -6.300 1.00 80.06 110 GLY A O 1
ATOM 879 N N . VAL A 1 111 ? 11.993 -0.720 -6.315 1.00 82.44 111 VAL A N 1
ATOM 880 C CA . VAL A 1 111 ? 10.994 -1.532 -5.592 1.00 82.44 111 VAL A CA 1
ATOM 881 C C . VAL A 1 111 ? 10.678 -0.935 -4.218 1.00 82.44 111 VAL A C 1
ATOM 883 O O . VAL A 1 111 ? 9.510 -0.792 -3.867 1.00 82.44 111 VAL A O 1
ATOM 886 N N . MET A 1 112 ? 11.695 -0.510 -3.459 1.00 84.75 112 MET A N 1
ATOM 887 C CA . MET A 1 112 ? 11.493 0.144 -2.156 1.00 84.75 112 MET A CA 1
ATOM 888 C C . MET A 1 112 ? 10.677 1.437 -2.277 1.00 84.75 112 MET A C 1
ATOM 890 O O . MET A 1 112 ? 9.805 1.696 -1.448 1.00 84.75 112 MET A O 1
ATOM 894 N N . PHE A 1 113 ? 10.933 2.227 -3.322 1.00 86.00 113 PHE A N 1
ATOM 895 C CA . PHE A 1 113 ? 10.187 3.449 -3.606 1.00 86.00 113 PHE A CA 1
ATOM 896 C C . PHE A 1 113 ? 8.706 3.163 -3.889 1.00 86.00 113 PHE A C 1
ATOM 898 O O . PHE A 1 113 ? 7.835 3.776 -3.268 1.00 86.00 113 PHE A O 1
ATOM 905 N N . TYR A 1 114 ? 8.406 2.183 -4.748 1.00 87.69 114 TYR A N 1
ATOM 906 C CA . TYR A 1 114 ? 7.025 1.775 -5.021 1.00 87.69 114 TYR A CA 1
ATOM 907 C C . TYR A 1 114 ? 6.329 1.243 -3.767 1.00 87.69 114 TYR A C 1
ATOM 909 O O . TYR A 1 114 ? 5.190 1.615 -3.493 1.00 87.69 114 TYR A O 1
ATOM 917 N N . CYS A 1 115 ? 7.024 0.439 -2.959 1.00 89.44 115 CYS A N 1
ATOM 918 C CA . CYS A 1 115 ? 6.483 -0.081 -1.708 1.00 89.44 115 CYS A CA 1
ATOM 919 C C . CYS A 1 115 ? 6.143 1.036 -0.712 1.00 89.44 115 CYS A C 1
ATOM 921 O O . CYS A 1 115 ? 5.089 0.977 -0.075 1.00 89.44 115 CYS A O 1
ATOM 923 N N . ALA A 1 116 ? 6.998 2.057 -0.588 1.00 88.25 116 ALA A N 1
ATOM 924 C CA . ALA A 1 116 ? 6.764 3.198 0.294 1.00 88.25 116 ALA A CA 1
ATOM 925 C C . ALA A 1 116 ? 5.543 4.022 -0.145 1.00 88.25 116 ALA A C 1
ATOM 927 O O . ALA A 1 116 ? 4.718 4.403 0.688 1.00 88.25 116 ALA A O 1
ATOM 928 N N . LEU A 1 117 ? 5.387 4.254 -1.451 1.00 88.38 117 LEU A N 1
ATOM 929 C CA . LEU A 1 117 ? 4.227 4.966 -1.985 1.00 88.38 117 LEU A CA 1
ATOM 930 C C . LEU A 1 117 ? 2.938 4.154 -1.868 1.00 88.38 117 LEU A C 1
ATOM 932 O O . LEU A 1 117 ? 1.909 4.708 -1.488 1.00 88.38 117 LEU A O 1
ATOM 936 N N . ALA A 1 118 ? 2.991 2.845 -2.113 1.00 90.44 118 ALA A N 1
ATOM 937 C CA . ALA A 1 118 ? 1.851 1.964 -1.902 1.00 90.44 118 ALA A CA 1
ATOM 938 C C . ALA A 1 118 ? 1.421 1.929 -0.430 1.00 90.44 118 ALA A C 1
ATOM 940 O O . ALA A 1 118 ? 0.231 2.064 -0.140 1.00 90.44 118 ALA A O 1
ATOM 941 N N . PHE A 1 119 ? 2.373 1.863 0.508 1.00 89.75 119 PHE A N 1
ATOM 942 C CA . PHE A 1 119 ? 2.088 2.002 1.938 1.00 89.75 119 PHE A CA 1
ATOM 943 C C . PHE A 1 119 ? 1.405 3.338 2.246 1.00 89.75 119 PHE A C 1
ATOM 945 O O . PHE A 1 119 ? 0.395 3.370 2.951 1.00 89.75 119 PHE A O 1
ATOM 952 N N . LEU A 1 120 ? 1.918 4.441 1.694 1.00 88.31 120 LEU A N 1
ATOM 953 C CA . LEU A 1 120 ? 1.350 5.768 1.913 1.00 88.31 120 LEU A CA 1
ATOM 954 C C . LEU A 1 120 ? -0.069 5.889 1.340 1.00 88.31 120 LEU A C 1
ATOM 956 O O . LEU A 1 120 ? -0.932 6.482 1.987 1.00 88.31 120 LEU A O 1
ATOM 960 N N . ALA A 1 121 ? -0.334 5.298 0.174 1.00 88.31 121 ALA A N 1
ATOM 961 C CA . ALA A 1 121 ? -1.660 5.274 -0.434 1.00 88.31 121 ALA A CA 1
ATOM 962 C C . ALA A 1 121 ? -2.663 4.431 0.362 1.00 88.31 121 ALA A C 1
ATOM 964 O O . ALA A 1 121 ? -3.813 4.841 0.522 1.00 88.31 121 ALA A O 1
ATOM 965 N N . GLY A 1 122 ? -2.231 3.296 0.920 1.00 84.75 122 GLY A N 1
ATOM 966 C CA . GLY A 1 122 ? -3.042 2.502 1.846 1.00 84.75 122 GLY A CA 1
ATOM 967 C C . GLY A 1 122 ? -3.310 3.236 3.165 1.00 84.75 122 GLY A C 1
ATOM 968 O O . GLY A 1 122 ? -4.439 3.263 3.651 1.00 84.75 122 GLY A O 1
ATOM 969 N N . PHE A 1 123 ? -2.292 3.892 3.731 1.00 85.88 123 PHE A N 1
ATOM 970 C CA . PHE A 1 123 ? -2.400 4.621 4.998 1.00 85.88 123 PHE A CA 1
ATOM 971 C C . PHE A 1 123 ? -3.226 5.912 4.881 1.00 85.88 123 PHE A C 1
ATOM 973 O O . PHE A 1 123 ? -3.984 6.256 5.786 1.00 85.88 123 PHE A O 1
ATOM 980 N N . SER A 1 124 ? -3.081 6.649 3.779 1.00 84.38 124 SER A N 1
ATOM 981 C CA . SER A 1 124 ? -3.722 7.947 3.529 1.00 84.38 124 SER A CA 1
ATOM 982 C C . SER A 1 124 ? -4.640 7.906 2.308 1.00 84.38 124 SER A C 1
ATOM 984 O O . SER A 1 124 ? -4.536 8.756 1.422 1.00 84.38 124 SER A O 1
ATOM 986 N N . PHE A 1 125 ? -5.580 6.957 2.292 1.00 76.50 125 PHE A N 1
ATOM 987 C CA . PHE A 1 125 ? -6.522 6.753 1.184 1.00 76.50 125 PHE A CA 1
ATOM 988 C C . PHE A 1 125 ? -7.205 8.048 0.707 1.00 76.50 125 PHE A C 1
ATOM 990 O O . PHE A 1 125 ? -7.277 8.298 -0.489 1.00 76.50 125 PHE A O 1
ATOM 997 N N . THR A 1 126 ? -7.635 8.926 1.621 1.00 79.06 126 THR A N 1
ATOM 998 C CA . THR A 1 126 ? -8.281 10.205 1.264 1.00 79.06 126 THR A CA 1
ATOM 999 C C . THR A 1 126 ? -7.367 11.127 0.454 1.00 79.06 126 THR A C 1
ATOM 1001 O O . THR A 1 126 ? -7.799 11.712 -0.533 1.00 79.06 126 THR A O 1
ATOM 1004 N N . ARG A 1 127 ? -6.091 11.249 0.844 1.00 81.12 127 ARG A N 1
ATOM 1005 C CA . ARG A 1 127 ? -5.121 12.087 0.117 1.00 81.12 127 ARG A CA 1
ATOM 1006 C C . ARG A 1 127 ? -4.742 11.461 -1.218 1.00 81.12 127 ARG A C 1
ATOM 1008 O O . ARG A 1 127 ? -4.556 12.175 -2.196 1.00 81.12 127 ARG A O 1
ATOM 1015 N N . PHE A 1 128 ? -4.639 10.134 -1.249 1.00 82.81 128 PHE A N 1
ATOM 1016 C CA . PHE A 1 128 ? -4.392 9.394 -2.476 1.00 82.81 128 PHE A CA 1
ATOM 1017 C C . PHE A 1 128 ? -5.524 9.593 -3.485 1.00 82.81 128 PHE A C 1
ATOM 1019 O O . PHE A 1 128 ? -5.249 9.925 -4.633 1.00 82.81 128 PHE A O 1
ATOM 1026 N N . MET A 1 129 ? -6.781 9.479 -3.051 1.00 82.44 129 MET A N 1
ATOM 1027 C CA . MET A 1 129 ? -7.928 9.630 -3.942 1.00 82.44 129 MET A CA 1
ATOM 1028 C C . MET A 1 129 ? -8.007 11.034 -4.545 1.00 82.44 129 MET A C 1
ATOM 1030 O O . MET A 1 129 ? -8.161 11.150 -5.754 1.00 82.44 129 MET A O 1
ATOM 1034 N N . GLY A 1 130 ? -7.779 12.084 -3.749 1.00 85.12 130 GLY A N 1
ATOM 1035 C CA . GLY A 1 130 ? -7.706 13.449 -4.286 1.00 85.12 130 GLY A CA 1
ATOM 1036 C C . GLY A 1 130 ? -6.568 13.635 -5.299 1.00 85.12 130 GLY A C 1
ATOM 1037 O O . GLY A 1 130 ? -6.703 14.371 -6.271 1.00 85.12 130 GLY A O 1
ATOM 1038 N N . LYS A 1 131 ? -5.444 12.920 -5.135 1.00 84.44 131 LYS A N 1
ATOM 1039 C CA . LYS A 1 131 ? -4.371 12.928 -6.138 1.00 84.44 131 LYS A CA 1
ATOM 1040 C C . LYS A 1 131 ? -4.791 12.207 -7.422 1.00 84.44 131 LYS A C 1
ATOM 1042 O O . LYS A 1 131 ? -4.523 12.724 -8.501 1.00 84.44 131 LYS A O 1
ATOM 1047 N N . VAL A 1 132 ? -5.444 11.049 -7.318 1.00 86.06 132 VAL A N 1
ATOM 1048 C CA . VAL A 1 132 ? -5.975 10.308 -8.477 1.00 86.06 132 VAL A CA 1
ATOM 1049 C C . VAL A 1 132 ? -7.011 11.140 -9.229 1.00 86.06 132 VAL A C 1
ATOM 1051 O O . VAL A 1 132 ? -6.971 11.182 -10.452 1.00 86.06 132 VAL A O 1
ATOM 1054 N N . GLU A 1 133 ? -7.877 11.852 -8.512 1.00 86.50 133 GLU A N 1
ATOM 1055 C CA . GLU A 1 133 ? -8.859 12.774 -9.087 1.00 86.50 133 GLU A CA 1
ATOM 1056 C C . GLU A 1 133 ? -8.176 13.905 -9.859 1.00 86.50 133 GLU A C 1
ATOM 1058 O O . GLU A 1 133 ? -8.454 14.073 -11.040 1.00 86.50 133 GLU A O 1
ATOM 1063 N N . SER A 1 134 ? -7.174 14.571 -9.272 1.00 86.06 134 SER A N 1
ATOM 1064 C CA . SER A 1 134 ? -6.417 15.606 -9.994 1.00 86.06 134 SER A CA 1
ATOM 1065 C C . SER A 1 134 ? -5.710 15.071 -11.247 1.00 86.06 134 SER A C 1
ATOM 1067 O O . SER A 1 134 ? -5.591 15.765 -12.251 1.00 86.06 134 SER A O 1
ATOM 1069 N N . ILE A 1 135 ? -5.230 13.823 -11.212 1.00 86.62 135 ILE A N 1
ATOM 1070 C CA . ILE A 1 135 ? -4.620 13.177 -12.380 1.00 86.62 135 ILE A CA 1
ATOM 1071 C C . ILE A 1 135 ? -5.685 12.910 -13.446 1.00 86.62 135 ILE A C 1
ATOM 1073 O O . ILE A 1 135 ? -5.453 13.199 -14.614 1.00 86.62 135 ILE A O 1
ATOM 1077 N N . SER A 1 136 ? -6.849 12.401 -13.043 1.00 85.75 136 SER A N 1
ATOM 1078 C CA . SER A 1 136 ? -7.998 12.178 -13.918 1.00 85.75 136 SER A CA 1
ATOM 1079 C C . SER A 1 136 ? -8.428 13.480 -14.595 1.00 85.75 136 SER A C 1
ATOM 1081 O O . SER A 1 136 ? -8.504 13.534 -15.817 1.00 85.75 136 SER A O 1
ATOM 1083 N N . GLU A 1 137 ? -8.639 14.549 -13.828 1.00 87.00 137 GLU A N 1
ATOM 1084 C CA . GLU A 1 137 ? -9.008 15.862 -14.359 1.00 87.00 137 GLU A CA 1
ATOM 1085 C C . GLU A 1 137 ? -7.988 16.380 -15.369 1.00 87.00 137 GLU A C 1
ATOM 1087 O O . GLU A 1 137 ? -8.393 16.822 -16.435 1.00 87.00 137 GLU A O 1
ATOM 1092 N N . ASN A 1 138 ? -6.685 16.276 -15.100 1.00 87.50 138 ASN A N 1
ATOM 1093 C CA . ASN A 1 138 ? -5.662 16.703 -16.061 1.00 87.50 138 ASN A CA 1
ATOM 1094 C C . ASN A 1 138 ? -5.708 15.877 -17.358 1.00 87.50 138 ASN A C 1
ATOM 1096 O O . ASN A 1 138 ? -5.693 16.442 -18.447 1.00 87.50 138 ASN A O 1
ATOM 1100 N N . VAL A 1 139 ? -5.820 14.549 -17.248 1.00 85.38 139 VAL A N 1
ATOM 1101 C CA . VAL A 1 139 ? -5.862 13.637 -18.405 1.00 85.38 139 VAL A CA 1
ATOM 1102 C C . VAL A 1 139 ? -7.105 13.872 -19.266 1.00 85.38 139 VAL A C 1
ATOM 1104 O O . VAL A 1 139 ? -7.018 13.840 -20.492 1.00 85.38 139 VAL A O 1
ATOM 1107 N N . PHE A 1 140 ? -8.261 14.117 -18.647 1.00 83.12 140 PHE A N 1
ATOM 1108 C CA . PHE A 1 140 ? -9.509 14.347 -19.374 1.00 83.12 140 PHE A CA 1
ATOM 1109 C C . PHE A 1 140 ? -9.670 15.805 -19.839 1.00 83.12 140 PHE A C 1
ATOM 1111 O O . PHE A 1 140 ? -10.168 16.022 -20.940 1.00 83.12 140 PHE A O 1
ATOM 1118 N N . SER A 1 141 ? -9.189 16.803 -19.090 1.00 76.31 141 SER A N 1
ATOM 1119 C CA . SER A 1 141 ? -9.275 18.225 -19.478 1.00 76.31 141 SER A CA 1
ATOM 1120 C C . SER A 1 141 ? -8.328 18.581 -20.626 1.00 76.31 141 SER A C 1
ATOM 1122 O O . SER A 1 141 ? -8.645 19.444 -21.441 1.00 76.31 141 SER A O 1
ATOM 1124 N N . GLU A 1 142 ? -7.189 17.893 -20.761 1.00 62.06 142 GLU A N 1
ATOM 1125 C CA . GLU A 1 142 ? -6.304 18.061 -21.922 1.00 62.06 142 GLU A CA 1
ATOM 1126 C C . GLU A 1 142 ? -7.002 17.669 -23.240 1.00 62.06 142 GLU A C 1
ATOM 1128 O O . GLU A 1 142 ? -6.729 18.251 -24.290 1.00 62.06 142 GLU A O 1
ATOM 1133 N N . SER A 1 143 ? -7.995 16.771 -23.188 1.00 55.47 143 SER A N 1
ATOM 1134 C CA . SER A 1 143 ? -8.820 16.426 -24.353 1.00 55.47 143 SER A CA 1
ATOM 1135 C C . SER A 1 143 ? -9.897 17.469 -24.701 1.00 55.47 143 SER A C 1
ATOM 1137 O O . SER A 1 143 ? -10.412 17.457 -25.818 1.00 55.47 143 SER A O 1
ATOM 1139 N N . GLU A 1 144 ? -10.200 18.410 -23.797 1.00 54.88 144 GLU A N 1
ATOM 1140 C CA . GLU A 1 144 ? -11.207 19.463 -24.008 1.00 54.88 144 GLU A CA 1
ATOM 1141 C C . GLU A 1 144 ? -10.601 20.766 -24.574 1.00 54.88 144 GLU A C 1
ATOM 1143 O O . GLU A 1 144 ? -11.306 21.589 -25.158 1.00 54.88 144 GLU A O 1
ATOM 1148 N N . HIS A 1 145 ? -9.272 20.931 -24.514 1.00 48.91 145 HIS A N 1
ATOM 1149 C CA . HIS A 1 145 ? -8.567 22.095 -25.070 1.00 48.91 145 HIS A CA 1
ATOM 1150 C C . HIS A 1 145 ? -8.276 22.027 -26.584 1.00 48.91 145 HIS A C 1
ATOM 1152 O O . HIS A 1 145 ? -7.590 22.899 -27.120 1.00 48.91 145 HIS A O 1
ATOM 1158 N N . VAL A 1 146 ? -8.871 21.077 -27.316 1.00 51.12 146 VAL A N 1
ATOM 1159 C CA . VAL A 1 146 ? -8.945 21.107 -28.789 1.00 51.12 146 VAL A CA 1
ATOM 1160 C C . VAL A 1 146 ? -10.318 21.628 -29.237 1.00 51.12 146 VAL A C 1
ATOM 1162 O O . VAL A 1 146 ? -11.080 20.935 -29.901 1.00 51.12 146 VAL A O 1
ATOM 1165 N N . ASN A 1 147 ? -10.651 22.876 -28.892 1.00 43.75 147 ASN A N 1
ATOM 1166 C CA . ASN A 1 147 ? -11.538 23.694 -29.729 1.00 43.75 147 ASN A CA 1
ATOM 1167 C C . ASN A 1 147 ? -11.274 25.207 -29.556 1.00 43.75 147 ASN A C 1
ATOM 1169 O O . ASN A 1 147 ? -11.934 25.873 -28.754 1.00 43.75 147 ASN A O 1
ATOM 1173 N N . PRO A 1 148 ? -10.336 25.791 -30.323 1.00 50.50 148 PRO A N 1
ATOM 1174 C CA . PRO A 1 148 ? -10.111 27.232 -30.366 1.00 50.50 148 PRO A CA 1
ATOM 1175 C C . PRO A 1 148 ? -11.089 27.935 -31.329 1.00 50.50 148 PRO A C 1
ATOM 1177 O O . PRO A 1 148 ? -10.672 28.704 -32.191 1.00 50.50 148 PRO A O 1
ATOM 1180 N N . SER A 1 149 ? -12.399 27.682 -31.236 1.00 49.66 149 SER A N 1
ATOM 1181 C CA . SER A 1 149 ? -13.378 28.442 -32.024 1.00 49.66 149 SER A CA 1
ATOM 1182 C C . SER A 1 149 ? -14.775 28.421 -31.403 1.00 49.66 149 SER A C 1
ATOM 1184 O O . SER A 1 149 ? -15.549 27.510 -31.663 1.00 49.66 149 SER A O 1
ATOM 1186 N N . ALA A 1 150 ? -15.087 29.418 -30.559 1.00 49.47 150 ALA A N 1
ATOM 1187 C CA . ALA A 1 150 ? -16.453 29.951 -30.339 1.00 49.47 150 ALA A CA 1
ATOM 1188 C C . ALA A 1 150 ? -16.556 31.023 -29.222 1.00 49.47 150 ALA A C 1
ATOM 1190 O O . ALA A 1 150 ? -17.643 31.231 -28.680 1.00 49.47 150 ALA A O 1
ATOM 1191 N N . LYS A 1 151 ? -15.481 31.733 -28.841 1.00 43.03 151 LYS A N 1
ATOM 1192 C CA . LYS A 1 151 ? -15.581 32.845 -27.866 1.00 43.03 151 LYS A CA 1
ATOM 1193 C C . LYS A 1 151 ? -14.803 34.117 -28.227 1.00 43.03 151 LYS A C 1
ATOM 1195 O O . LYS A 1 151 ? -14.491 34.892 -27.339 1.00 43.03 151 LYS A O 1
ATOM 1200 N N . ASP A 1 152 ? -14.565 34.368 -29.514 1.00 47.59 152 ASP A N 1
ATOM 1201 C CA . ASP A 1 152 ? -13.996 35.653 -29.972 1.00 47.59 152 ASP A CA 1
ATOM 1202 C C . ASP A 1 152 ? -14.971 36.512 -30.804 1.00 47.59 152 ASP A C 1
ATOM 1204 O O . ASP A 1 152 ? -14.682 37.644 -31.160 1.00 47.59 152 ASP A O 1
ATOM 1208 N N . ASN A 1 153 ? -16.189 36.034 -31.085 1.00 47.41 153 ASN A N 1
ATOM 1209 C CA . ASN A 1 153 ? -17.147 36.788 -31.903 1.00 47.41 153 ASN A CA 1
ATOM 1210 C C . ASN A 1 153 ? -18.436 37.130 -31.147 1.00 47.41 153 ASN A C 1
ATOM 1212 O O . ASN A 1 153 ? -19.525 36.710 -31.535 1.00 47.41 153 ASN A O 1
ATOM 1216 N N . LYS A 1 154 ? -18.321 37.867 -30.036 1.00 46.09 154 LYS A N 1
ATOM 1217 C CA . LYS A 1 154 ? -19.454 38.642 -29.491 1.00 46.09 154 LYS A CA 1
ATOM 1218 C C . LYS A 1 154 ? -19.089 40.058 -29.041 1.00 46.09 154 LYS A C 1
ATOM 1220 O O . LYS A 1 154 ? -19.981 40.900 -29.072 1.00 46.09 154 LYS A O 1
ATOM 1225 N N . ASP A 1 155 ? -17.822 40.361 -28.756 1.00 48.91 155 ASP A N 1
ATOM 1226 C CA . ASP A 1 155 ? -17.418 41.733 -28.402 1.00 48.91 155 ASP A CA 1
ATOM 1227 C C . ASP A 1 155 ? -17.166 42.636 -29.623 1.00 48.91 155 ASP A C 1
ATOM 1229 O O . ASP A 1 155 ? -17.532 43.812 -29.611 1.00 48.91 155 ASP A O 1
ATOM 1233 N N . THR A 1 156 ? -16.678 42.101 -30.747 1.00 48.81 156 THR A N 1
ATOM 1234 C CA . THR A 1 156 ? -16.395 42.927 -31.942 1.00 48.81 156 THR A CA 1
ATOM 1235 C C . THR A 1 156 ? -17.664 43.405 -32.669 1.00 48.81 156 THR A C 1
ATOM 1237 O O . THR A 1 156 ? -17.653 44.450 -33.319 1.00 48.81 156 THR A O 1
ATOM 1240 N N . THR A 1 157 ? -18.797 42.702 -32.531 1.00 49.22 157 THR A N 1
ATOM 1241 C CA . THR A 1 157 ? -20.069 43.125 -33.162 1.00 49.22 157 THR A CA 1
ATOM 1242 C C . THR A 1 157 ? -20.787 44.230 -32.367 1.00 49.22 157 THR A C 1
ATOM 1244 O O . THR A 1 157 ? -21.547 45.000 -32.949 1.00 49.22 157 THR A O 1
ATOM 1247 N N . GLN A 1 158 ? -20.534 44.357 -31.057 1.00 53.44 158 GLN A N 1
ATOM 1248 C CA . GLN A 1 158 ? -21.034 45.484 -30.253 1.00 53.44 158 GLN A CA 1
ATOM 1249 C C . GLN A 1 158 ? -20.190 46.745 -30.467 1.00 53.44 158 GLN A C 1
ATOM 1251 O O . GLN A 1 158 ? -20.752 47.823 -30.635 1.00 53.44 158 GLN A O 1
ATOM 1256 N N . ASN A 1 159 ? -18.862 46.610 -30.560 1.00 48.69 159 ASN A N 1
ATOM 1257 C CA . ASN A 1 159 ? -17.982 47.762 -30.776 1.00 48.69 159 ASN A CA 1
ATOM 1258 C C . ASN A 1 159 ? -18.250 48.452 -32.130 1.00 48.69 159 ASN A C 1
ATOM 1260 O O . ASN A 1 159 ? -18.438 49.663 -32.187 1.00 48.69 159 ASN A O 1
ATOM 1264 N N . ASN A 1 160 ? -18.432 47.671 -33.202 1.00 52.78 160 ASN A N 1
ATOM 1265 C CA . ASN A 1 160 ? -18.765 48.215 -34.524 1.00 52.78 160 ASN A CA 1
ATOM 1266 C C . ASN A 1 160 ? -20.206 48.736 -34.655 1.00 52.78 160 ASN A C 1
ATOM 1268 O O . ASN A 1 160 ? -20.501 49.421 -35.625 1.00 52.78 160 ASN A O 1
ATOM 1272 N N . ARG A 1 161 ? -21.129 48.428 -33.731 1.00 50.78 161 ARG A N 1
ATOM 1273 C CA . ARG A 1 161 ? -22.462 49.063 -33.730 1.00 50.78 161 ARG A CA 1
ATOM 1274 C C . ARG A 1 161 ? -22.404 50.461 -33.112 1.00 50.78 161 ARG A C 1
ATOM 1276 O O . ARG A 1 161 ? -23.095 51.354 -33.588 1.00 50.78 161 ARG A O 1
ATOM 1283 N N . ASN A 1 162 ? -21.542 50.649 -32.117 1.00 51.62 162 ASN A N 1
ATOM 1284 C CA . ASN A 1 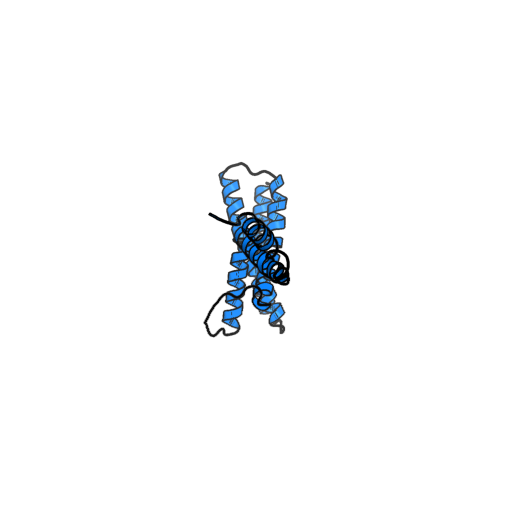162 ? -21.413 51.909 -31.387 1.00 51.62 162 ASN A CA 1
ATOM 1285 C C . ASN A 1 162 ? -20.595 52.960 -32.159 1.00 51.62 162 ASN A C 1
ATOM 1287 O O . ASN A 1 162 ? -20.799 54.152 -31.958 1.00 51.62 162 ASN A O 1
ATOM 1291 N N . GLU A 1 163 ? -19.716 52.543 -33.077 1.00 55.75 163 GLU A N 1
ATOM 1292 C CA . GLU A 1 163 ? -18.970 53.463 -33.955 1.00 55.75 163 GLU A CA 1
ATOM 1293 C C . GLU A 1 163 ? -19.806 54.011 -35.127 1.00 55.75 163 GLU A C 1
ATOM 1295 O O . GLU A 1 163 ? -19.488 55.063 -35.675 1.00 55.75 163 GLU A O 1
ATOM 1300 N N . ILE A 1 164 ? -20.908 53.346 -35.496 1.00 56.41 164 ILE A N 1
ATOM 1301 C CA . ILE A 1 164 ? -21.814 53.815 -36.562 1.00 56.41 164 ILE A CA 1
ATOM 1302 C C . ILE A 1 164 ? -22.849 54.818 -36.004 1.00 56.41 164 ILE A C 1
ATOM 1304 O O . ILE A 1 164 ? -23.445 55.579 -36.764 1.00 56.41 164 ILE A O 1
ATOM 1308 N N . GLU A 1 165 ? -23.041 54.868 -34.680 1.00 54.25 165 GLU A N 1
ATOM 1309 C CA . GLU A 1 165 ? -24.052 55.711 -34.019 1.00 54.25 165 GLU A CA 1
ATOM 1310 C C . GLU A 1 165 ? -23.518 57.061 -33.502 1.00 54.25 165 GLU A C 1
ATOM 1312 O O . GLU A 1 165 ? -24.227 57.763 -32.785 1.00 54.25 165 GLU A O 1
ATOM 1317 N N . ASN A 1 166 ? -22.299 57.474 -33.874 1.00 55.28 166 ASN A N 1
ATOM 1318 C CA . ASN A 1 166 ? -21.829 58.826 -33.552 1.00 55.28 166 ASN A CA 1
ATOM 1319 C C . ASN A 1 166 ? -21.072 59.521 -34.700 1.00 55.28 166 ASN A C 1
ATOM 1321 O O . ASN A 1 166 ? -19.847 59.660 -34.654 1.00 55.28 166 ASN A O 1
ATOM 1325 N N . PRO A 1 167 ? -21.782 60.006 -35.735 1.00 48.31 167 PRO A N 1
ATOM 1326 C CA . PRO A 1 167 ? -21.245 61.013 -36.628 1.00 48.31 167 PRO A CA 1
ATOM 1327 C C . PRO A 1 167 ? -21.360 62.395 -35.965 1.00 48.31 167 PRO A C 1
ATOM 1329 O O . PRO A 1 167 ? -22.388 63.058 -36.062 1.00 48.31 167 PRO A O 1
ATOM 1332 N N . GLY A 1 168 ? -20.265 62.851 -35.362 1.00 53.28 168 GLY A N 1
ATOM 1333 C CA . GLY A 1 168 ? -19.995 64.276 -35.182 1.00 53.28 168 GLY A CA 1
ATOM 1334 C C . GLY A 1 168 ? -20.399 64.898 -33.846 1.00 53.28 168 GLY A C 1
ATOM 1335 O O . GLY A 1 168 ? -21.575 65.068 -33.543 1.00 53.28 168 GLY A O 1
ATOM 1336 N N . THR A 1 169 ? -19.375 65.394 -33.156 1.00 40.72 169 THR A N 1
ATOM 1337 C CA . THR A 1 169 ? -19.343 66.714 -32.506 1.00 40.72 169 THR A CA 1
ATOM 1338 C C . THR A 1 169 ? -17.918 67.229 -32.557 1.00 40.72 169 THR A C 1
ATOM 1340 O O . THR A 1 169 ? -17.027 66.435 -32.177 1.00 40.72 169 THR A O 1
#

Radius of gyration: 26.2 Å; chains: 1; bounding box: 44×86×61 Å

Foldseek 3Di:
DDLLVVLVVVLVVQLVVLVVQLVVLVVVPDVDPVVNLLSLQLSLLLNLQSVLLVVVSVVCVVVVPDDSVCSVVSVVLSVVSSVQSSVLVCCPVVVLDDDDDPDPDDPVNVSVVSSVVSSVCSNCVVVSVVVVVVSVCVVVVVVVPPDPDDPPPDPVVVVVVVVVPDDDD

Sequence (169 aa):
MNCKTFVGIYLLIVILLFCLVPVFVFYSYIDNDLVRTLFYVGASGGIGGTVYSIRGFYQNTGGETFKPNWIWWYIFRPIISVVSGVFVYFLIVGGLMSISNNTDVTFSKGVMFYCALAFLAGFSFTRFMGKVESISENVFSESEHVNPSAKDNKDTTQNNRNEIENPGT

pLDDT: mean 74.35, std 14.37, range [40.72, 90.62]